Protein AF-A0A6M3Y5D9-F1 (afdb_monomer_lite)

Foldseek 3Di:
DDDDPQDWDAAPQPRDTDSDPVVNVVCNLVPCRNLQQQQPCVPAAPQKDKDKAFDADPVRHGDPDIDIWIDGNVDPQATEDGSVQVVDPVCVVVCPRHYYRDSDDPNGDDPPDPPPDPPPVPPDD

pLDDT: mean 81.52, std 15.55, range [40.53, 96.25]

Organism: NCBI:txid1070528

Secondary structure (DSSP, 8-state):
-----PPPEE-TTT--EES-HHHHHHHHHH-TTSGGG--THHHH-TTEEEEEEEEEPTTSPEEEEEEEEEEETTEEEEEEE-GGGGG-GGGGGGGTTEEEPPSS-TT----TT------------

Sequence (125 aa):
MKQTNEKVYRCDFCNRAIVSAGSMKLHERMCKKNPQNQHQCFKYCENLVKEQFDINDEDGHKCSASEISFTCKKRPNIGLYSYKLERYKSKQKRLENMERMPLECELYKAEQGHDFSPEVDNIYY

Radius of gyration: 19.38 Å; chains: 1; bounding box: 57×35×58 Å

Structure (mmCIF, N/CA/C/O backbone):
data_AF-A0A6M3Y5D9-F1
#
_entry.id   AF-A0A6M3Y5D9-F1
#
loop_
_atom_site.group_PDB
_atom_site.id
_atom_site.type_symbol
_atom_site.label_atom_id
_atom_site.label_alt_id
_atom_site.label_comp_id
_atom_site.label_asym_id
_atom_site.label_entity_id
_atom_site.label_seq_id
_atom_site.pdbx_PDB_ins_code
_atom_site.Cartn_x
_atom_site.Cartn_y
_atom_site.Cartn_z
_atom_site.occupancy
_atom_site.B_iso_or_equiv
_atom_site.auth_seq_id
_atom_site.auth_comp_id
_atom_site.auth_asym_id
_atom_site.auth_atom_id
_atom_site.pdbx_PDB_model_num
ATOM 1 N N . MET A 1 1 ? -14.964 -8.940 42.118 1.00 46.62 1 MET A N 1
ATOM 2 C CA . MET A 1 1 ? -14.297 -8.965 40.798 1.00 46.62 1 MET A CA 1
ATOM 3 C C . MET A 1 1 ? -14.878 -7.828 39.967 1.00 46.62 1 MET A C 1
ATOM 5 O O . MET A 1 1 ? -16.071 -7.847 39.705 1.00 46.62 1 MET A O 1
ATOM 9 N N . LYS A 1 2 ? -14.107 -6.773 39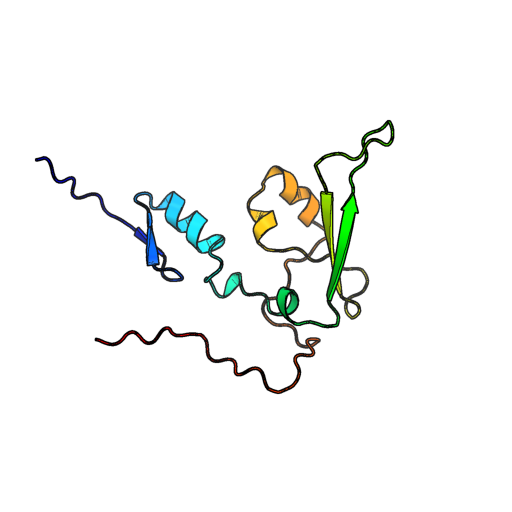.676 1.00 62.97 2 LYS A N 1
ATOM 10 C CA . LYS A 1 2 ? -14.605 -5.592 38.951 1.00 62.97 2 LYS A CA 1
ATOM 11 C C . LYS A 1 2 ? -14.545 -5.909 37.450 1.00 62.97 2 LYS A C 1
ATOM 13 O O . LYS A 1 2 ? -13.457 -5.927 36.891 1.00 62.97 2 LYS A O 1
ATOM 18 N N . GLN A 1 3 ? -15.677 -6.232 36.823 1.00 60.75 3 GLN A N 1
ATOM 19 C CA . GLN A 1 3 ? -15.767 -6.261 35.360 1.00 60.75 3 GLN A CA 1
ATOM 20 C C . GLN A 1 3 ? -15.830 -4.815 34.872 1.00 60.75 3 GLN A C 1
ATOM 22 O O . GLN A 1 3 ? -16.749 -4.077 35.226 1.00 60.75 3 GLN A O 1
ATOM 27 N N . THR A 1 4 ? -14.830 -4.384 34.108 1.00 65.56 4 THR A N 1
ATOM 28 C CA . THR A 1 4 ? -14.886 -3.109 33.399 1.00 65.56 4 THR A CA 1
ATOM 29 C C . THR A 1 4 ? -15.580 -3.349 32.057 1.00 65.56 4 THR A C 1
ATOM 31 O O . THR A 1 4 ? -15.111 -4.129 31.233 1.00 65.56 4 THR A O 1
ATOM 34 N N . ASN A 1 5 ? -16.728 -2.699 31.838 1.00 75.69 5 ASN A N 1
ATOM 35 C CA . ASN A 1 5 ? -17.448 -2.709 30.557 1.00 75.69 5 ASN A CA 1
ATOM 36 C C . ASN A 1 5 ? -16.748 -1.788 29.544 1.00 75.69 5 ASN A C 1
ATOM 38 O O . ASN A 1 5 ? -17.329 -0.826 29.040 1.00 75.69 5 ASN A O 1
ATOM 42 N N . GLU A 1 6 ? -15.464 -2.030 29.293 1.00 81.31 6 GLU A N 1
ATOM 43 C CA . GLU A 1 6 ? -14.700 -1.251 28.327 1.00 81.31 6 GLU A CA 1
ATOM 44 C C . GLU A 1 6 ? -15.208 -1.532 26.915 1.00 81.31 6 GLU A C 1
ATOM 46 O O . GLU A 1 6 ? -15.229 -2.669 26.440 1.00 81.31 6 GLU A O 1
ATOM 51 N N . LYS A 1 7 ? -15.629 -0.470 26.224 1.00 88.00 7 LYS A N 1
ATOM 52 C CA . LYS A 1 7 ? -16.016 -0.556 24.821 1.00 88.00 7 LYS A CA 1
ATOM 53 C C . LYS A 1 7 ? -14.790 -0.939 23.992 1.00 88.00 7 LYS A C 1
ATOM 55 O O . LYS A 1 7 ? -13.839 -0.168 23.888 1.00 88.00 7 LYS A O 1
ATOM 60 N N . VAL A 1 8 ? -14.847 -2.104 23.358 1.00 93.19 8 VAL A N 1
ATOM 61 C CA . VAL A 1 8 ? -13.861 -2.534 22.364 1.00 93.19 8 VAL A CA 1
ATOM 62 C C . VAL A 1 8 ? -14.339 -2.185 20.961 1.00 93.19 8 VAL A C 1
ATOM 64 O O . VAL A 1 8 ? -15.510 -2.340 20.622 1.00 93.19 8 VAL A O 1
ATOM 67 N N . TYR A 1 9 ? -13.412 -1.731 20.132 1.00 95.44 9 TYR A N 1
ATOM 68 C CA . TYR A 1 9 ? -13.597 -1.567 18.697 1.00 95.44 9 TYR A CA 1
ATOM 69 C C . TYR A 1 9 ? -13.025 -2.812 18.026 1.00 95.44 9 TYR A C 1
ATOM 71 O O . TYR A 1 9 ? -11.950 -3.270 18.424 1.00 95.44 9 TYR A O 1
ATOM 79 N N . ARG A 1 10 ? -13.719 -3.378 17.037 1.00 96.19 10 ARG A N 1
ATOM 80 C CA . ARG A 1 10 ? -13.245 -4.531 16.257 1.00 96.19 10 ARG A CA 1
ATOM 81 C C . ARG A 1 10 ? -12.940 -4.077 14.838 1.00 96.19 10 ARG A C 1
ATOM 83 O O . ARG A 1 10 ? -13.715 -3.326 14.272 1.00 96.19 10 ARG A O 1
ATOM 90 N N . CYS A 1 11 ? -11.791 -4.491 14.319 1.00 96.25 11 CYS A N 1
ATOM 91 C CA . CYS A 1 11 ? -11.391 -4.193 12.950 1.00 96.25 11 CYS A CA 1
ATOM 92 C C . CYS A 1 11 ? -12.215 -5.033 11.978 1.00 96.25 11 CYS A C 1
ATOM 94 O O . CYS A 1 11 ? -12.131 -6.261 12.046 1.00 96.25 11 CYS A O 1
ATOM 96 N N . ASP A 1 12 ? -12.891 -4.395 11.030 1.00 94.62 12 ASP A N 1
ATOM 97 C CA . ASP A 1 12 ? -13.741 -5.080 10.045 1.00 94.62 12 ASP A CA 1
ATOM 98 C C . ASP A 1 12 ? -12.960 -6.035 9.128 1.00 94.62 12 ASP A C 1
ATOM 100 O O . ASP A 1 12 ? -13.513 -6.967 8.556 1.00 94.62 12 ASP A O 1
ATOM 104 N N . PHE A 1 13 ? -11.643 -5.844 9.007 1.00 95.50 13 PHE A N 1
ATOM 105 C CA . PHE A 1 13 ? -10.811 -6.631 8.095 1.00 95.50 13 PHE A CA 1
ATOM 106 C C . PHE A 1 13 ? -10.126 -7.833 8.756 1.00 95.50 13 PHE A C 1
ATOM 108 O O . PHE A 1 13 ? -9.743 -8.777 8.073 1.00 95.50 13 PHE A O 1
ATOM 115 N N . CYS A 1 14 ? -9.865 -7.794 10.068 1.00 95.75 14 CYS A N 1
ATOM 116 C CA . CYS A 1 14 ? -9.143 -8.882 10.750 1.00 95.75 14 CYS A CA 1
ATOM 117 C C . CYS A 1 14 ? -9.680 -9.248 12.134 1.00 95.75 14 CYS A C 1
ATOM 119 O O . CYS A 1 14 ? -9.032 -10.013 12.847 1.00 95.75 14 CYS A O 1
ATOM 121 N N . ASN A 1 15 ? -10.822 -8.689 12.536 1.00 95.56 15 ASN A N 1
ATOM 122 C CA . ASN A 1 15 ? -11.498 -8.929 13.812 1.00 95.56 15 ASN A CA 1
ATOM 123 C C . ASN A 1 15 ? -10.678 -8.611 15.073 1.00 95.56 15 ASN A C 1
ATOM 125 O O . ASN A 1 15 ? -11.117 -8.887 16.194 1.00 95.56 15 ASN A O 1
ATOM 129 N N . ARG A 1 16 ? -9.505 -7.977 14.925 1.00 95.81 16 ARG A N 1
ATOM 130 C CA . ARG A 1 16 ? -8.677 -7.544 16.052 1.00 95.81 16 ARG A CA 1
ATOM 131 C C . ARG A 1 16 ? -9.442 -6.536 16.903 1.00 95.81 16 ARG A C 1
ATOM 133 O O . ARG A 1 16 ? -9.929 -5.536 16.382 1.00 95.81 16 ARG A O 1
ATOM 140 N N . ALA A 1 17 ? -9.493 -6.785 18.209 1.00 95.94 17 ALA A N 1
ATOM 141 C CA . ALA A 1 17 ? -10.095 -5.881 19.180 1.00 95.94 17 ALA A CA 1
ATOM 142 C C . ALA A 1 17 ? -9.064 -4.867 19.705 1.00 95.94 17 ALA A C 1
ATOM 144 O O . ALA A 1 17 ? -7.942 -5.235 20.062 1.00 95.94 17 ALA A O 1
ATOM 145 N N . ILE A 1 18 ? -9.441 -3.590 19.749 1.00 96.06 18 ILE A N 1
ATOM 146 C CA . ILE A 1 18 ? -8.653 -2.494 20.325 1.00 96.06 18 ILE A CA 1
ATOM 147 C C . ILE A 1 18 ? -9.590 -1.626 21.170 1.00 96.06 18 ILE A C 1
ATOM 149 O O . ILE A 1 18 ? -10.679 -1.278 20.731 1.00 96.06 18 ILE A O 1
ATOM 153 N N . VAL A 1 19 ? -9.164 -1.253 22.376 1.00 94.69 19 VAL A N 1
ATOM 154 C CA . VAL A 1 19 ? -9.964 -0.449 23.325 1.00 94.69 19 VAL A CA 1
ATOM 155 C C . VAL A 1 19 ? -10.068 1.035 22.946 1.00 94.69 19 VAL A C 1
ATOM 157 O O . VAL A 1 19 ? -11.014 1.719 23.315 1.00 94.69 19 VAL A O 1
ATOM 160 N N . SER A 1 20 ? -9.112 1.552 22.170 1.00 94.62 20 SER A N 1
ATOM 161 C CA . SER A 1 20 ? -9.075 2.953 21.736 1.00 94.62 20 SER A CA 1
ATOM 162 C C . SER A 1 20 ? -9.548 3.120 20.293 1.00 94.62 20 SER A C 1
ATOM 164 O O . SER A 1 20 ? -8.990 2.518 19.373 1.00 94.62 20 SER A O 1
ATOM 166 N N . ALA A 1 21 ? -10.515 4.018 20.081 1.00 94.44 21 ALA A N 1
ATOM 167 C CA . ALA A 1 21 ? -11.038 4.350 18.755 1.00 94.44 21 ALA A CA 1
ATOM 168 C C . ALA A 1 21 ? -9.956 4.922 17.820 1.00 94.44 21 ALA A C 1
ATOM 170 O O . ALA A 1 21 ? -9.897 4.579 16.641 1.00 94.44 21 ALA A O 1
ATOM 171 N N . GLY A 1 22 ? -9.073 5.786 18.340 1.00 94.06 22 GLY A N 1
ATOM 172 C CA . GLY A 1 22 ? -7.986 6.378 17.552 1.00 94.06 22 GLY A CA 1
ATOM 173 C C . GLY A 1 22 ? -6.970 5.328 17.104 1.00 94.06 22 GLY A C 1
ATOM 174 O O . GLY A 1 22 ? -6.567 5.299 15.940 1.00 94.06 22 GLY A O 1
ATOM 175 N N . SER A 1 23 ? -6.624 4.409 18.007 1.00 94.25 23 SER A N 1
ATOM 176 C CA . SER A 1 23 ? -5.763 3.269 17.690 1.00 94.25 23 SER A CA 1
ATOM 177 C C . SER A 1 23 ? -6.421 2.318 16.688 1.00 94.25 23 SER A C 1
ATOM 179 O O . SER A 1 23 ? -5.718 1.786 15.831 1.00 94.25 23 SER A O 1
ATOM 181 N N . MET A 1 24 ? -7.749 2.142 16.740 1.00 96.25 24 MET A N 1
ATOM 182 C CA . MET A 1 24 ? -8.477 1.345 15.748 1.00 96.25 24 MET A CA 1
ATOM 183 C C . MET A 1 24 ? -8.415 1.962 14.348 1.00 96.25 24 MET A C 1
ATOM 185 O O . MET A 1 24 ? -8.026 1.283 13.404 1.00 96.25 24 MET A O 1
ATOM 189 N N . LYS A 1 25 ? -8.668 3.269 14.213 1.00 93.69 25 LYS A N 1
ATOM 190 C CA . LYS A 1 25 ? -8.556 3.967 12.918 1.00 93.69 25 LYS A CA 1
ATOM 191 C C . LYS A 1 25 ? -7.162 3.826 12.296 1.00 93.69 25 LYS A C 1
ATOM 193 O O . LYS A 1 25 ? -7.019 3.614 11.093 1.00 93.69 25 LYS A O 1
ATOM 198 N N . LEU A 1 26 ? -6.113 3.939 13.116 1.00 92.12 26 LEU A N 1
ATOM 199 C CA . LEU A 1 26 ? -4.736 3.723 12.660 1.00 92.12 26 LEU A CA 1
ATOM 200 C C . LEU A 1 26 ? -4.480 2.262 12.280 1.00 92.12 26 LEU A C 1
ATOM 202 O O . LEU A 1 26 ? -3.768 1.994 11.313 1.00 92.12 26 LEU A O 1
ATOM 206 N N . HIS A 1 27 ? -5.050 1.322 13.032 1.00 94.19 27 HIS A N 1
ATOM 207 C CA . HIS A 1 27 ? -4.947 -0.098 12.738 1.00 94.19 27 HIS A CA 1
ATOM 208 C C . HIS A 1 27 ? -5.591 -0.447 11.392 1.00 94.19 27 HIS A C 1
ATOM 210 O O . HIS A 1 27 ? -4.932 -1.086 10.578 1.00 94.19 27 HIS A O 1
ATOM 216 N N . GLU A 1 28 ? -6.821 -0.005 11.130 1.00 93.81 28 GLU A N 1
ATOM 217 C CA . GLU A 1 28 ? -7.543 -0.256 9.875 1.00 93.81 28 GLU A CA 1
ATOM 218 C C . GLU A 1 28 ? -6.781 0.257 8.655 1.00 93.81 28 GLU A C 1
ATOM 220 O O . GLU A 1 28 ? -6.609 -0.481 7.681 1.00 93.81 28 GLU A O 1
ATOM 225 N N . ARG A 1 29 ? -6.229 1.478 8.741 1.00 91.69 29 ARG A N 1
ATOM 226 C CA . ARG A 1 29 ? -5.399 2.066 7.677 1.00 91.69 29 ARG A CA 1
ATOM 227 C C . ARG A 1 29 ? -4.198 1.191 7.325 1.00 91.69 29 ARG A C 1
ATOM 229 O O . ARG A 1 29 ? -3.811 1.126 6.167 1.00 91.69 29 ARG A O 1
ATOM 236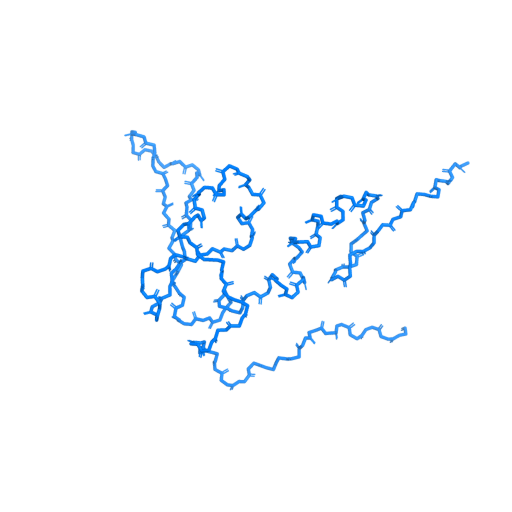 N N . MET A 1 30 ? -3.619 0.501 8.306 1.00 91.50 30 MET A N 1
ATOM 237 C CA . MET A 1 30 ? -2.410 -0.315 8.132 1.00 91.50 30 MET A CA 1
ATOM 238 C C . MET A 1 30 ? -2.689 -1.823 8.107 1.00 91.50 30 MET A C 1
ATOM 240 O O . MET A 1 30 ? -1.755 -2.633 8.049 1.00 91.50 30 MET A O 1
ATOM 244 N N . CYS A 1 31 ? -3.958 -2.221 8.187 1.00 92.38 31 CYS A N 1
ATOM 245 C CA . CYS A 1 31 ? -4.343 -3.612 8.319 1.00 92.38 31 CYS A CA 1
ATOM 246 C C . CYS A 1 31 ? -3.979 -4.372 7.042 1.00 92.38 31 CYS A C 1
ATOM 248 O O . CYS A 1 31 ? -4.401 -4.002 5.953 1.00 92.38 31 CYS A O 1
ATOM 250 N N . LYS A 1 32 ? -3.211 -5.460 7.167 1.00 89.31 32 LYS A N 1
ATOM 251 C CA . LYS A 1 32 ? -2.807 -6.287 6.015 1.00 89.31 32 LYS A CA 1
ATOM 252 C C . LYS A 1 32 ? -3.997 -6.934 5.299 1.00 89.31 32 LYS A C 1
ATOM 254 O O . LYS A 1 32 ? -3.888 -7.229 4.118 1.00 89.31 32 LYS A O 1
ATOM 259 N N . LYS A 1 33 ? -5.095 -7.173 6.027 1.00 91.44 33 LYS A N 1
ATOM 260 C CA . LYS A 1 33 ? -6.333 -7.729 5.473 1.00 91.44 33 LYS A CA 1
ATOM 261 C C . LYS A 1 33 ? -7.236 -6.659 4.846 1.00 91.44 33 LYS A C 1
ATOM 263 O O . LYS A 1 33 ? -8.133 -7.022 4.100 1.00 91.44 33 LYS A O 1
ATOM 268 N N . ASN A 1 34 ? -6.990 -5.365 5.085 1.00 91.88 34 ASN A N 1
ATOM 269 C CA . ASN A 1 34 ? -7.738 -4.296 4.421 1.00 91.88 34 ASN A CA 1
ATOM 270 C C . ASN A 1 34 ? -7.465 -4.348 2.905 1.00 91.88 34 ASN A C 1
ATOM 272 O O . ASN A 1 34 ? -6.291 -4.258 2.532 1.00 91.88 34 ASN A O 1
ATOM 276 N N . PRO A 1 35 ? -8.493 -4.462 2.041 1.00 89.62 35 PRO A N 1
ATOM 277 C CA . PRO A 1 35 ? -8.328 -4.493 0.587 1.00 89.62 35 PRO A CA 1
ATOM 278 C C . PRO A 1 35 ? -7.486 -3.336 0.040 1.00 89.62 35 PRO A C 1
ATOM 280 O O . PRO A 1 35 ? -6.663 -3.549 -0.842 1.00 89.62 35 PRO A O 1
ATOM 283 N N . GLN A 1 36 ? -7.567 -2.143 0.644 1.00 88.00 36 GLN A N 1
ATOM 284 C CA . GLN A 1 36 ? -6.758 -0.975 0.261 1.00 88.00 36 GLN A CA 1
ATOM 285 C C . GLN A 1 36 ? -5.246 -1.153 0.480 1.00 88.00 36 GLN A C 1
ATOM 287 O O . GLN A 1 36 ? -4.448 -0.341 0.016 1.00 88.00 36 GLN A O 1
ATOM 292 N N . ASN A 1 37 ? -4.830 -2.206 1.176 1.00 89.25 37 ASN A N 1
ATOM 293 C CA . ASN A 1 37 ? -3.435 -2.557 1.420 1.00 89.25 37 ASN A CA 1
ATOM 294 C C . ASN A 1 37 ? -2.996 -3.817 0.647 1.00 89.25 37 ASN A C 1
ATOM 296 O O . ASN A 1 37 ? -1.834 -4.225 0.750 1.00 89.25 37 ASN A O 1
ATOM 300 N N . GLN A 1 38 ? -3.898 -4.437 -0.125 1.00 87.06 38 GLN A N 1
ATOM 301 C CA . GLN A 1 38 ? -3.660 -5.675 -0.871 1.00 87.06 38 GLN A CA 1
ATOM 302 C C . GLN A 1 38 ? -3.228 -5.404 -2.319 1.00 87.06 38 GLN A C 1
ATOM 304 O O . GLN A 1 38 ? -3.900 -5.762 -3.278 1.00 87.06 38 GLN A O 1
ATOM 309 N N . HIS A 1 39 ? -2.067 -4.779 -2.489 1.00 89.06 39 HIS A N 1
ATOM 310 C CA . HIS A 1 39 ? -1.547 -4.448 -3.816 1.00 89.06 39 HIS A CA 1
ATOM 311 C C . HIS A 1 39 ? -0.988 -5.690 -4.528 1.00 89.06 39 HIS A C 1
ATOM 313 O O . HIS A 1 39 ? 0.055 -6.222 -4.129 1.00 89.06 39 HIS A O 1
ATOM 319 N N . GLN A 1 40 ? -1.658 -6.136 -5.593 1.00 85.62 40 GLN A N 1
ATOM 320 C CA . GLN A 1 40 ? -1.345 -7.383 -6.311 1.00 85.62 40 GLN A CA 1
ATOM 321 C C . GLN A 1 40 ? 0.084 -7.414 -6.866 1.00 85.62 40 GLN A C 1
ATOM 323 O O . GLN A 1 40 ? 0.751 -8.453 -6.843 1.00 85.62 40 GLN A O 1
ATOM 328 N N . CYS A 1 41 ? 0.599 -6.254 -7.283 1.00 90.00 41 CYS A N 1
ATOM 329 C CA . CYS A 1 41 ? 1.944 -6.148 -7.830 1.00 90.00 41 CYS A CA 1
ATOM 330 C C . CYS A 1 41 ? 3.037 -6.639 -6.874 1.00 90.00 41 CYS A C 1
ATOM 332 O O . CYS A 1 41 ? 3.985 -7.258 -7.344 1.00 90.00 41 CYS A O 1
ATOM 334 N N . PHE A 1 42 ? 2.895 -6.449 -5.554 1.00 87.62 42 PHE A N 1
ATOM 335 C CA . PHE A 1 42 ? 3.893 -6.923 -4.581 1.00 87.62 42 PHE A CA 1
ATOM 336 C C . PHE A 1 42 ? 4.024 -8.441 -4.510 1.00 87.62 42 PHE A C 1
ATOM 338 O O . PHE A 1 42 ? 5.028 -8.930 -3.995 1.00 87.62 42 PHE A O 1
ATOM 345 N N . LYS A 1 43 ? 2.999 -9.172 -4.945 1.00 83.56 43 LYS A N 1
ATOM 346 C CA . LYS A 1 43 ? 2.960 -10.626 -4.826 1.00 83.56 43 LYS A CA 1
ATOM 347 C C . LYS A 1 43 ? 3.294 -11.328 -6.135 1.00 83.56 43 LYS A C 1
ATOM 349 O O . LYS A 1 43 ? 3.918 -12.377 -6.097 1.00 83.56 43 LYS A O 1
ATOM 354 N N . TYR A 1 44 ? 2.877 -10.763 -7.265 1.00 82.44 44 TYR A N 1
ATOM 355 C CA . TYR A 1 44 ? 2.718 -11.569 -8.475 1.00 82.44 44 TYR A CA 1
ATOM 356 C C . TYR A 1 44 ? 3.177 -10.880 -9.772 1.00 82.44 44 TYR A C 1
ATOM 358 O O . TYR A 1 44 ? 3.131 -11.494 -10.828 1.00 82.44 44 TYR A O 1
ATOM 366 N N . CYS A 1 45 ? 3.557 -9.597 -9.757 1.00 87.81 45 CYS A N 1
ATOM 367 C CA . CYS A 1 45 ? 3.851 -8.886 -11.006 1.00 87.81 45 CYS A CA 1
ATOM 368 C C . CYS A 1 45 ? 5.290 -9.128 -11.481 1.00 87.81 45 CYS A C 1
ATOM 370 O O . CYS A 1 45 ? 6.232 -8.652 -10.855 1.00 87.81 45 CYS A O 1
ATOM 372 N N . GLU A 1 46 ? 5.463 -9.750 -12.650 1.00 89.06 46 GLU A N 1
ATOM 373 C CA . GLU A 1 46 ? 6.777 -9.969 -13.294 1.00 89.06 46 GLU A CA 1
ATOM 374 C C . GLU A 1 46 ? 7.516 -8.671 -13.679 1.00 89.06 46 GLU A C 1
ATOM 376 O O . GLU A 1 46 ? 8.739 -8.640 -13.886 1.00 89.06 46 GLU A O 1
ATOM 381 N N . ASN A 1 47 ? 6.758 -7.579 -13.819 1.00 90.56 47 ASN A N 1
ATOM 382 C CA . ASN A 1 47 ? 7.299 -6.262 -14.133 1.00 90.56 47 ASN A CA 1
ATOM 383 C C . ASN A 1 47 ? 7.810 -5.530 -12.886 1.00 90.56 47 ASN A C 1
ATOM 385 O O . ASN A 1 47 ? 8.504 -4.526 -13.046 1.00 90.56 47 ASN A O 1
ATOM 389 N N . LEU A 1 48 ? 7.482 -5.998 -11.675 1.00 92.25 48 LEU A N 1
ATOM 390 C CA . LEU A 1 48 ? 7.984 -5.414 -10.437 1.00 92.25 48 LEU A CA 1
ATOM 391 C C . LEU A 1 48 ? 9.458 -5.779 -10.254 1.00 92.25 48 LEU A C 1
ATOM 393 O O . LEU A 1 48 ? 9.834 -6.949 -10.260 1.00 92.25 48 LEU A O 1
ATOM 397 N N . VAL A 1 49 ? 10.284 -4.765 -10.038 1.00 92.69 49 VAL A N 1
ATOM 398 C CA . VAL A 1 49 ? 11.679 -4.914 -9.631 1.00 92.69 49 VAL A CA 1
ATOM 399 C C . VAL A 1 49 ? 11.779 -4.472 -8.177 1.00 92.69 49 VAL A C 1
ATOM 401 O O . VAL A 1 49 ? 11.290 -3.401 -7.814 1.00 92.69 49 VAL A O 1
ATOM 404 N N . LYS A 1 50 ? 12.371 -5.324 -7.338 1.00 92.50 50 LYS A N 1
ATOM 405 C CA . LYS A 1 50 ? 12.664 -5.049 -5.930 1.00 92.50 50 LYS A CA 1
ATOM 406 C C . LYS A 1 50 ? 14.174 -5.076 -5.755 1.00 92.50 50 LYS A C 1
ATOM 408 O O . LYS A 1 50 ? 14.780 -6.128 -5.945 1.00 92.50 50 LYS A O 1
ATOM 413 N N . GLU A 1 51 ? 14.747 -3.959 -5.337 1.00 91.06 51 GLU A N 1
ATOM 414 C CA . GLU A 1 51 ? 16.185 -3.846 -5.093 1.00 91.06 51 GLU A CA 1
ATOM 415 C C . GLU A 1 51 ? 16.422 -3.546 -3.619 1.00 91.06 51 GLU A C 1
ATOM 417 O O . GLU A 1 51 ? 15.695 -2.758 -3.010 1.00 91.06 51 GLU A O 1
ATOM 422 N N . GLN A 1 52 ? 17.412 -4.213 -3.034 1.00 89.31 52 GLN A N 1
ATOM 423 C CA . GLN A 1 52 ? 17.852 -3.968 -1.669 1.00 89.31 52 GLN A CA 1
ATOM 424 C C . GLN A 1 52 ? 19.231 -3.317 -1.717 1.00 89.31 52 GLN A C 1
ATOM 426 O O . GLN A 1 52 ? 20.145 -3.847 -2.344 1.00 89.31 52 GLN A O 1
ATOM 431 N N . PHE A 1 53 ? 19.361 -2.180 -1.046 1.00 85.06 53 PHE A N 1
ATOM 432 C CA . PHE A 1 53 ? 20.591 -1.416 -0.927 1.00 85.06 53 PHE A CA 1
ATOM 433 C C . PHE A 1 53 ? 21.082 -1.527 0.505 1.00 85.06 53 PHE A C 1
ATOM 435 O O . PHE A 1 53 ? 20.363 -1.181 1.448 1.00 85.06 53 PHE A O 1
ATOM 442 N N . ASP A 1 54 ? 22.306 -2.007 0.666 1.00 82.38 54 ASP A N 1
ATOM 443 C CA . ASP A 1 54 ? 22.987 -1.937 1.949 1.00 82.38 54 ASP A CA 1
ATOM 444 C C . ASP A 1 54 ? 23.403 -0.484 2.189 1.00 82.38 54 ASP A C 1
ATOM 446 O O . ASP A 1 54 ? 24.011 0.149 1.321 1.00 82.38 54 ASP A O 1
ATOM 450 N N . ILE A 1 55 ? 23.043 0.060 3.351 1.00 78.62 55 ILE A N 1
ATOM 451 C CA . ILE A 1 55 ? 23.547 1.366 3.766 1.00 78.62 55 ILE A CA 1
ATOM 452 C C . ILE A 1 55 ? 24.898 1.097 4.414 1.00 78.62 55 ILE A C 1
ATOM 454 O O . ILE A 1 55 ? 24.981 0.381 5.410 1.00 78.62 55 ILE A O 1
ATOM 458 N N . ASN A 1 56 ? 25.956 1.634 3.820 1.00 79.00 56 ASN A N 1
ATOM 459 C CA . ASN A 1 56 ? 27.282 1.606 4.418 1.00 79.00 56 ASN A CA 1
ATOM 460 C C . ASN A 1 56 ? 27.486 2.906 5.199 1.00 79.00 56 ASN A C 1
ATOM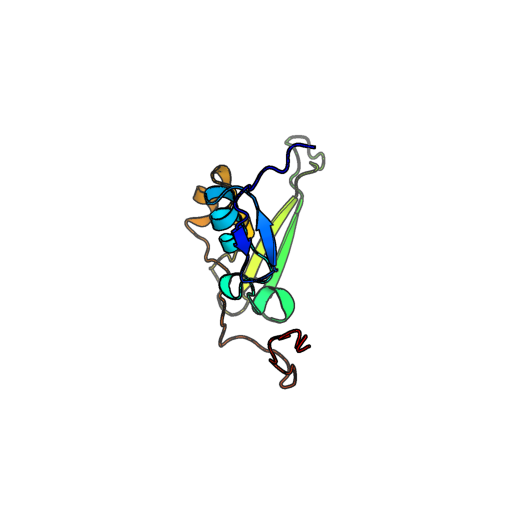 462 O O . ASN A 1 56 ? 27.044 3.967 4.752 1.00 79.00 56 ASN A O 1
ATOM 466 N N . ASP A 1 57 ? 28.145 2.817 6.347 1.00 77.06 57 ASP A N 1
ATOM 467 C CA . ASP A 1 57 ? 28.631 3.987 7.072 1.00 77.06 57 ASP A CA 1
ATOM 468 C C . ASP A 1 57 ? 29.781 4.646 6.285 1.00 77.06 57 ASP A C 1
ATOM 470 O O . ASP A 1 57 ? 30.302 4.067 5.326 1.00 77.06 57 ASP A O 1
ATOM 474 N N . GLU A 1 58 ? 30.193 5.855 6.679 1.00 78.44 58 GLU A N 1
ATOM 475 C CA . GLU A 1 58 ? 31.227 6.622 5.956 1.00 78.44 58 GLU A CA 1
ATOM 476 C C . GLU A 1 58 ? 32.562 5.867 5.834 1.00 78.44 58 GLU A C 1
ATOM 478 O O . GLU A 1 58 ? 33.272 6.012 4.842 1.00 78.44 58 GLU A O 1
ATOM 483 N N . ASP A 1 59 ? 32.838 4.973 6.784 1.00 82.12 59 ASP A N 1
ATOM 484 C CA . ASP A 1 59 ? 34.021 4.109 6.808 1.00 82.12 59 ASP A CA 1
ATOM 485 C C . ASP A 1 59 ? 33.845 2.788 6.028 1.00 82.12 59 ASP A C 1
ATOM 487 O O . ASP A 1 59 ? 34.663 1.877 6.143 1.00 82.12 59 ASP A O 1
ATOM 491 N N . GLY A 1 60 ? 32.755 2.629 5.267 1.00 75.81 60 GLY A N 1
ATOM 492 C CA . GLY A 1 60 ? 32.480 1.429 4.466 1.00 75.81 60 GLY A CA 1
ATOM 493 C C . GLY A 1 60 ? 31.998 0.216 5.271 1.00 75.81 60 GLY A C 1
ATOM 494 O O . GLY A 1 60 ? 31.867 -0.880 4.722 1.00 75.81 60 GLY A O 1
ATOM 495 N N . HIS A 1 61 ? 31.704 0.393 6.560 1.00 78.25 61 HIS A N 1
ATOM 496 C CA . HIS A 1 61 ? 31.121 -0.651 7.396 1.00 78.25 61 HIS A CA 1
ATOM 497 C C . HIS A 1 61 ? 29.633 -0.815 7.071 1.00 78.25 61 HIS A C 1
ATOM 499 O O . HIS A 1 61 ? 28.897 0.168 7.009 1.00 78.25 61 HIS A O 1
ATOM 505 N N . LYS A 1 62 ? 29.167 -2.057 6.872 1.00 70.31 62 LYS A N 1
ATOM 506 C CA . LYS A 1 62 ? 27.735 -2.322 6.662 1.00 70.31 62 LYS A CA 1
ATOM 507 C C . LYS A 1 62 ? 26.942 -1.889 7.892 1.00 70.31 62 LYS A C 1
ATOM 509 O O . LYS A 1 62 ? 27.088 -2.480 8.963 1.00 70.31 62 LYS A O 1
ATOM 514 N N . CYS A 1 63 ? 26.050 -0.922 7.717 1.00 70.75 63 CYS A N 1
ATOM 515 C CA . CYS A 1 63 ? 25.067 -0.578 8.726 1.00 70.75 63 CYS A CA 1
ATOM 516 C C . CYS A 1 63 ? 24.006 -1.688 8.806 1.00 70.75 63 CYS A C 1
ATOM 518 O O . CYS A 1 63 ? 23.698 -2.369 7.826 1.00 70.75 63 CYS A O 1
ATOM 520 N N . SER A 1 64 ? 23.377 -1.846 9.974 1.00 71.69 64 SER A N 1
ATOM 521 C CA . SER A 1 64 ? 22.207 -2.733 10.122 1.00 71.69 64 SER A CA 1
ATOM 522 C C . SER A 1 64 ? 20.995 -2.272 9.296 1.00 71.69 64 SER A C 1
ATOM 524 O O . SER A 1 64 ? 20.043 -3.030 9.093 1.00 71.69 64 SER A O 1
ATOM 526 N N . ALA A 1 65 ? 21.016 -1.023 8.828 1.00 72.25 65 ALA A N 1
ATOM 527 C CA . ALA A 1 65 ? 19.973 -0.458 8.001 1.00 72.25 65 ALA A CA 1
ATOM 528 C C . ALA A 1 65 ? 20.190 -0.843 6.530 1.00 72.25 65 ALA A C 1
ATOM 530 O O . ALA A 1 65 ? 21.239 -0.594 5.946 1.00 72.25 65 ALA A O 1
ATOM 531 N N . SER A 1 66 ? 19.159 -1.412 5.913 1.00 78.56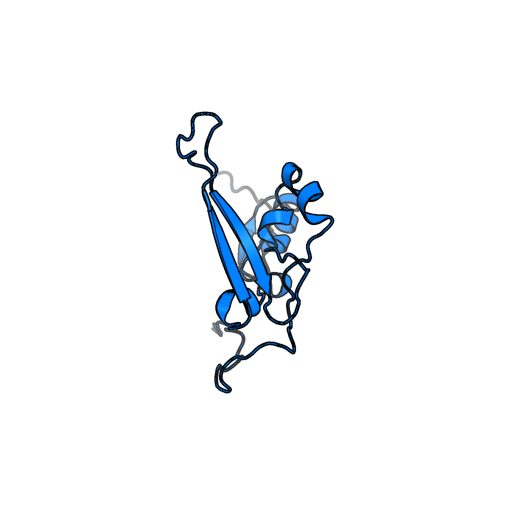 66 SER A N 1
ATOM 532 C CA . SER A 1 66 ? 19.085 -1.573 4.461 1.00 78.56 66 SER A CA 1
ATOM 533 C C . SER A 1 66 ? 17.860 -0.845 3.934 1.00 78.56 66 SER A C 1
ATOM 535 O O . SER A 1 66 ? 16.838 -0.711 4.619 1.00 78.56 66 SER A O 1
ATOM 537 N N . GLU A 1 67 ? 17.975 -0.340 2.716 1.00 82.69 67 GLU A N 1
ATOM 538 C CA . GLU A 1 67 ? 16.885 0.299 2.004 1.00 82.69 67 GLU A CA 1
ATOM 539 C C . GLU A 1 67 ? 16.333 -0.631 0.930 1.00 82.69 67 GLU A C 1
ATOM 541 O O . GLU A 1 67 ? 17.068 -1.396 0.318 1.00 82.69 67 GLU A O 1
ATOM 546 N N . ILE A 1 68 ? 15.022 -0.579 0.705 1.00 86.06 68 ILE A N 1
ATOM 547 C CA . ILE A 1 68 ? 14.364 -1.342 -0.353 1.00 86.06 68 ILE A CA 1
ATOM 548 C C . ILE A 1 68 ? 13.700 -0.347 -1.299 1.00 86.06 68 ILE A C 1
ATOM 550 O O . ILE A 1 68 ? 12.855 0.434 -0.854 1.00 86.06 68 ILE A O 1
ATOM 554 N N . SER A 1 69 ? 14.043 -0.406 -2.586 1.00 89.19 69 SER A N 1
ATOM 555 C CA . SER A 1 69 ? 13.326 0.306 -3.646 1.00 89.19 69 SER A CA 1
ATOM 556 C C . SER A 1 69 ? 12.399 -0.650 -4.397 1.00 89.19 69 SER A C 1
ATOM 558 O O . SER A 1 69 ? 12.632 -1.861 -4.475 1.00 89.19 69 SER A O 1
ATOM 560 N N . PHE A 1 70 ? 11.326 -0.091 -4.953 1.00 93.31 70 PHE A N 1
ATOM 561 C CA . PHE A 1 70 ? 10.462 -0.794 -5.889 1.00 93.31 70 PHE A CA 1
ATOM 562 C C . PHE A 1 70 ? 10.296 0.049 -7.149 1.00 93.31 70 PHE A C 1
ATOM 564 O O . PHE A 1 70 ? 10.015 1.243 -7.063 1.00 93.31 70 PHE A O 1
ATOM 571 N N . THR A 1 71 ? 10.427 -0.568 -8.316 1.00 94.12 71 THR A N 1
ATOM 572 C CA . THR A 1 71 ? 10.193 0.070 -9.620 1.00 94.12 71 THR A CA 1
ATOM 573 C C . THR A 1 71 ? 9.444 -0.889 -10.544 1.00 94.12 71 THR A C 1
ATOM 575 O O . THR A 1 71 ? 9.337 -2.084 -10.268 1.00 94.12 71 THR A O 1
ATOM 578 N N . CYS A 1 72 ? 8.869 -0.381 -11.636 1.00 92.94 72 CYS A N 1
ATOM 579 C CA . CYS A 1 72 ? 8.171 -1.208 -12.620 1.00 92.94 72 CYS A CA 1
ATOM 580 C C . CYS A 1 72 ? 8.833 -1.088 -13.994 1.00 92.94 72 CYS A C 1
ATOM 582 O O . CYS A 1 72 ? 8.934 0.011 -14.535 1.00 92.94 72 CYS A O 1
ATOM 584 N N . LYS A 1 73 ? 9.185 -2.222 -14.617 1.00 92.75 73 LYS A N 1
ATOM 585 C CA . LYS A 1 73 ? 9.776 -2.280 -15.972 1.00 92.75 73 LYS A CA 1
ATOM 586 C C . LYS A 1 73 ? 8.911 -1.599 -17.040 1.00 92.75 73 LYS A C 1
ATOM 588 O O . LYS A 1 73 ? 9.423 -1.166 -18.065 1.00 92.75 73 LYS A O 1
ATOM 593 N N . LYS A 1 74 ? 7.594 -1.531 -16.821 1.00 91.62 74 LYS A N 1
ATOM 594 C CA . LYS A 1 74 ? 6.622 -0.910 -17.736 1.00 91.62 74 LYS A CA 1
ATOM 595 C C . LYS A 1 74 ? 6.282 0.540 -17.388 1.00 91.62 74 LYS A C 1
ATOM 597 O O . LYS A 1 74 ? 5.667 1.214 -18.203 1.00 91.62 74 LYS A O 1
ATOM 602 N N . ARG A 1 75 ? 6.684 1.021 -16.208 1.00 88.56 75 ARG A N 1
ATOM 603 C CA . ARG A 1 75 ? 6.542 2.421 -15.780 1.00 88.56 75 ARG A CA 1
ATOM 604 C C . ARG A 1 75 ? 7.925 2.972 -15.425 1.00 88.56 75 ARG A C 1
ATOM 606 O O . ARG A 1 75 ? 8.203 3.200 -14.245 1.00 88.56 75 ARG A O 1
ATOM 613 N N . PRO A 1 76 ? 8.817 3.123 -16.422 1.00 79.56 76 PRO A N 1
ATOM 614 C CA . PRO A 1 76 ? 10.133 3.683 -16.166 1.00 79.56 76 PRO A CA 1
ATOM 615 C C . PRO A 1 76 ? 9.969 5.093 -15.581 1.00 79.56 76 PRO A C 1
ATOM 617 O O . PRO A 1 76 ? 9.066 5.826 -15.981 1.00 79.56 76 PRO A O 1
ATOM 620 N N . ASN A 1 77 ? 10.842 5.458 -14.640 1.00 86.81 77 ASN A N 1
ATOM 621 C CA . ASN A 1 77 ? 10.899 6.763 -13.955 1.00 86.81 77 ASN A CA 1
ATOM 622 C C . ASN A 1 77 ? 9.943 6.982 -12.772 1.00 86.81 77 ASN A C 1
ATOM 624 O O . ASN A 1 77 ? 9.955 8.068 -12.200 1.00 86.81 77 ASN A O 1
ATOM 628 N N . ILE A 1 78 ? 9.157 5.983 -12.359 1.00 90.19 78 ILE A N 1
ATOM 629 C CA . ILE A 1 78 ? 8.295 6.104 -11.172 1.00 90.19 78 ILE A CA 1
ATOM 630 C C . ILE A 1 78 ? 8.743 5.107 -10.103 1.00 90.19 78 ILE A C 1
ATOM 632 O O . ILE A 1 78 ? 8.672 3.890 -10.290 1.00 90.19 78 ILE A O 1
ATOM 636 N N . GLY A 1 79 ? 9.200 5.641 -8.967 1.00 93.19 79 GLY A N 1
ATOM 637 C CA . GLY A 1 79 ? 9.459 4.859 -7.762 1.00 93.19 79 GLY A CA 1
ATOM 638 C C . GLY A 1 79 ? 8.146 4.444 -7.107 1.00 93.19 79 GLY A C 1
ATOM 639 O O . GLY A 1 79 ? 7.220 5.244 -6.993 1.00 93.19 79 GLY A O 1
ATOM 640 N N . LEU A 1 80 ? 8.062 3.194 -6.668 1.00 93.50 80 LEU A N 1
ATOM 641 C CA . LEU A 1 80 ? 6.883 2.624 -6.029 1.00 93.50 80 LEU A CA 1
ATOM 642 C C . LEU A 1 80 ? 7.168 2.366 -4.550 1.00 93.50 80 LEU A C 1
ATOM 644 O O . LEU A 1 80 ? 8.281 2.001 -4.167 1.00 93.50 80 LEU A O 1
ATOM 648 N N . TYR A 1 81 ? 6.160 2.519 -3.697 1.00 91.81 81 TYR A N 1
ATOM 649 C CA . TYR A 1 81 ? 6.285 2.176 -2.283 1.00 91.81 81 TYR A CA 1
ATOM 650 C C . TYR A 1 81 ? 5.102 1.382 -1.737 1.00 91.81 81 TYR A C 1
ATOM 652 O O . TYR A 1 81 ? 3.983 1.408 -2.248 1.00 91.81 81 TYR A O 1
ATOM 660 N N . SER A 1 82 ? 5.363 0.647 -0.654 1.00 90.06 82 SER A N 1
ATOM 661 C CA . SER A 1 82 ? 4.328 -0.032 0.125 1.00 90.06 82 SER A CA 1
ATOM 662 C C . SER A 1 82 ? 3.685 0.941 1.101 1.00 90.06 82 SER A C 1
ATOM 664 O O . SER A 1 82 ? 4.405 1.650 1.805 1.00 90.06 82 SER A O 1
ATOM 666 N N . TYR A 1 83 ? 2.360 0.874 1.248 1.00 88.69 83 TYR A N 1
ATOM 667 C CA . TYR A 1 83 ? 1.574 1.632 2.233 1.00 88.69 83 TYR A CA 1
ATOM 668 C C . TYR A 1 83 ? 2.192 1.669 3.647 1.00 88.69 83 TYR A C 1
ATOM 670 O O . TYR A 1 83 ? 2.001 2.625 4.391 1.00 88.69 83 TYR A O 1
ATOM 678 N N . LYS A 1 84 ? 2.993 0.656 4.021 1.00 87.00 84 LYS A N 1
ATOM 679 C CA . LYS A 1 84 ? 3.767 0.613 5.274 1.00 87.00 84 LYS A CA 1
ATOM 680 C C . LYS A 1 84 ? 4.625 1.859 5.515 1.00 87.00 84 LYS A C 1
ATOM 682 O O . LYS A 1 84 ? 4.786 2.236 6.675 1.00 87.00 84 LYS A O 1
ATOM 687 N N . LEU A 1 85 ? 5.157 2.490 4.464 1.00 87.50 85 LEU A N 1
ATOM 688 C CA . LEU A 1 85 ? 5.985 3.692 4.596 1.00 87.50 85 LEU A CA 1
ATOM 689 C C . LEU A 1 85 ? 5.192 4.913 5.078 1.00 87.50 85 LEU A C 1
ATOM 691 O O . LEU A 1 85 ? 5.750 5.746 5.789 1.00 87.50 85 LEU A O 1
ATOM 695 N N . GLU A 1 86 ? 3.889 4.979 4.795 1.00 87.19 86 GLU A N 1
ATOM 696 C CA . GLU A 1 86 ? 3.023 6.111 5.162 1.00 87.19 86 GLU A CA 1
ATOM 697 C C . GLU A 1 86 ? 2.884 6.289 6.683 1.00 87.19 86 GLU A C 1
ATOM 699 O O . GLU A 1 86 ? 2.540 7.368 7.164 1.00 87.19 86 GLU A O 1
ATOM 704 N N . ARG A 1 87 ? 3.183 5.246 7.471 1.00 84.88 87 ARG A N 1
ATOM 705 C CA . ARG A 1 87 ? 3.193 5.322 8.939 1.00 84.88 87 ARG A CA 1
ATOM 706 C C . ARG A 1 87 ? 4.328 6.199 9.470 1.00 84.88 87 ARG A C 1
ATOM 708 O O . ARG A 1 87 ? 4.202 6.784 10.548 1.00 84.88 87 ARG A O 1
ATOM 715 N N . TYR A 1 88 ? 5.453 6.247 8.766 1.00 85.19 88 TYR A N 1
ATOM 716 C CA . TYR A 1 88 ? 6.652 6.915 9.247 1.00 85.19 88 TYR A CA 1
ATOM 717 C C . TYR A 1 88 ? 6.637 8.367 8.779 1.00 85.19 88 TYR A C 1
ATOM 719 O O . TYR A 1 88 ? 7.088 8.675 7.679 1.00 85.19 88 TYR A O 1
ATOM 727 N N . LYS A 1 89 ? 6.158 9.278 9.636 1.00 84.31 89 LYS A N 1
ATOM 728 C CA . LYS A 1 89 ? 6.151 10.728 9.355 1.00 84.31 89 LYS A CA 1
ATOM 729 C C . LYS A 1 89 ? 7.517 11.241 8.884 1.00 84.31 89 LYS A C 1
ATOM 731 O O . LYS A 1 89 ? 7.592 12.009 7.936 1.00 84.31 89 LYS A O 1
ATOM 736 N N . SER A 1 90 ? 8.604 10.745 9.481 1.00 84.12 90 SER A N 1
ATOM 737 C CA . SER A 1 90 ? 9.981 11.088 9.093 1.00 84.12 90 SER A CA 1
ATOM 738 C C . SER A 1 90 ? 10.361 10.665 7.669 1.00 84.12 90 SER A C 1
ATOM 740 O O . SER A 1 90 ? 11.332 11.172 7.118 1.00 84.12 90 SER A O 1
ATOM 742 N N . LYS A 1 91 ? 9.617 9.735 7.062 1.00 81.25 91 LYS A N 1
ATOM 743 C CA . LYS A 1 91 ? 9.848 9.235 5.705 1.00 81.25 91 LYS A CA 1
ATOM 744 C C . LYS A 1 91 ? 8.869 9.818 4.680 1.00 81.25 91 LYS A C 1
ATOM 746 O O . LYS A 1 91 ? 9.103 9.611 3.498 1.00 81.25 91 LYS A O 1
ATOM 751 N N . GLN A 1 92 ? 7.845 10.584 5.082 1.00 82.62 92 GLN A N 1
ATOM 752 C CA . GLN A 1 92 ? 6.847 11.146 4.153 1.00 82.62 92 GLN A CA 1
ATOM 753 C C . GLN A 1 92 ? 7.456 12.047 3.077 1.00 82.62 92 GLN A C 1
ATOM 755 O O . GLN A 1 92 ? 7.081 11.916 1.921 1.00 82.62 92 GLN A O 1
ATOM 760 N N . LYS A 1 93 ? 8.449 12.877 3.421 1.00 85.75 93 LYS A N 1
ATOM 761 C CA . LYS A 1 93 ? 9.160 13.718 2.442 1.00 85.75 93 LYS A CA 1
ATOM 762 C C . LYS A 1 93 ? 9.792 12.899 1.306 1.00 85.75 93 LYS A C 1
ATOM 764 O O . LYS A 1 93 ? 9.865 13.343 0.172 1.00 85.75 93 LYS A O 1
ATOM 769 N N . ARG A 1 94 ? 10.215 11.661 1.592 1.00 82.12 94 ARG A N 1
ATOM 770 C CA . ARG A 1 94 ? 10.784 10.753 0.580 1.00 82.12 94 ARG A CA 1
ATOM 771 C C . ARG A 1 94 ? 9.738 10.255 -0.417 1.00 82.12 94 ARG A C 1
ATOM 773 O O . ARG A 1 94 ? 10.105 9.812 -1.495 1.00 82.12 94 ARG A O 1
ATOM 780 N N . LEU A 1 95 ? 8.461 10.301 -0.042 1.00 87.69 95 LEU A N 1
ATOM 781 C CA . LEU A 1 95 ? 7.352 9.823 -0.860 1.00 87.69 95 LEU A CA 1
ATOM 782 C C . LEU A 1 95 ? 6.876 10.878 -1.868 1.00 87.69 95 LEU A C 1
ATOM 784 O O . LEU A 1 95 ? 6.085 10.532 -2.732 1.00 87.69 95 LEU A O 1
ATOM 788 N N . GLU A 1 96 ? 7.349 12.130 -1.790 1.00 87.31 96 GLU A N 1
ATOM 789 C CA . GLU A 1 96 ? 6.908 13.234 -2.664 1.00 87.31 96 GLU A CA 1
ATOM 790 C C . GLU A 1 96 ? 7.087 12.927 -4.162 1.00 87.31 96 GLU A C 1
ATOM 792 O O . GLU A 1 96 ? 6.264 13.346 -4.968 1.00 87.31 96 GLU A O 1
ATOM 797 N N . ASN A 1 97 ? 8.104 12.137 -4.524 1.00 87.50 97 ASN A N 1
ATOM 798 C CA . ASN A 1 97 ? 8.399 11.740 -5.910 1.00 87.50 97 ASN A CA 1
ATOM 799 C C . ASN A 1 97 ? 8.163 10.243 -6.173 1.00 87.50 97 ASN A C 1
ATOM 801 O O . ASN A 1 97 ? 8.724 9.669 -7.106 1.00 87.50 97 ASN A O 1
ATOM 805 N N . MET A 1 98 ? 7.391 9.583 -5.313 1.00 92.56 98 MET A N 1
ATOM 806 C CA . MET A 1 98 ? 7.076 8.166 -5.433 1.00 92.56 98 MET A CA 1
ATOM 807 C C . MET A 1 98 ? 5.568 7.970 -5.404 1.00 92.56 98 MET A C 1
ATOM 809 O O . MET A 1 98 ? 4.830 8.716 -4.766 1.00 92.56 98 MET A O 1
ATOM 813 N N . GLU A 1 99 ? 5.105 6.899 -6.024 1.00 92.44 99 GLU A N 1
ATOM 814 C CA . GLU A 1 99 ? 3.705 6.518 -5.966 1.00 92.44 99 GLU A CA 1
ATOM 815 C C . GLU A 1 99 ? 3.503 5.320 -5.048 1.00 92.44 99 GLU A C 1
ATOM 817 O O . GLU A 1 99 ? 4.312 4.386 -4.989 1.00 92.44 99 GLU A O 1
ATOM 822 N N . ARG A 1 100 ? 2.376 5.319 -4.334 1.00 91.75 100 ARG A N 1
ATOM 823 C CA . ARG A 1 100 ? 1.924 4.108 -3.659 1.00 91.75 100 ARG A CA 1
ATOM 824 C C . ARG A 1 100 ? 1.701 3.050 -4.733 1.00 91.75 100 ARG A C 1
ATOM 826 O O . ARG A 1 100 ? 1.109 3.340 -5.770 1.00 91.75 100 ARG A O 1
ATOM 833 N N . MET A 1 101 ? 2.158 1.827 -4.479 1.00 91.75 101 MET A N 1
ATOM 834 C CA . MET A 1 101 ? 1.880 0.697 -5.364 1.00 91.75 101 MET A CA 1
ATOM 835 C C . MET A 1 101 ? 0.380 0.662 -5.698 1.00 91.75 101 MET A C 1
ATOM 837 O O . MET A 1 101 ? -0.433 0.772 -4.777 1.00 91.75 101 MET A O 1
ATOM 841 N N . PRO A 1 102 ? -0.012 0.526 -6.972 1.00 89.31 102 PRO A N 1
ATOM 842 C CA . PRO A 1 102 ? -1.420 0.534 -7.326 1.00 89.31 102 PRO A CA 1
ATOM 843 C C . PRO A 1 102 ? -2.136 -0.697 -6.756 1.00 89.31 102 PRO A C 1
ATOM 845 O O . PRO A 1 102 ? -1.539 -1.762 -6.575 1.00 89.31 102 PRO A O 1
ATOM 848 N N . LEU A 1 103 ? -3.413 -0.529 -6.409 1.00 87.38 103 LEU A N 1
ATOM 849 C CA . LEU A 1 103 ? -4.279 -1.638 -5.993 1.00 87.38 103 LEU A CA 1
ATOM 850 C C . LEU A 1 103 ? -4.592 -2.561 -7.165 1.00 87.38 103 LEU A C 1
ATOM 852 O O . LEU A 1 103 ? -4.428 -3.773 -7.051 1.00 87.38 103 LEU A O 1
ATOM 856 N N . GLU A 1 104 ? -4.941 -1.946 -8.289 1.00 84.38 104 GLU A N 1
ATOM 857 C CA . GLU A 1 104 ? -5.228 -2.587 -9.563 1.00 84.38 104 GLU A CA 1
ATOM 858 C C . GLU A 1 104 ? -4.201 -2.113 -10.589 1.00 84.38 104 GLU A C 1
ATOM 860 O O . GLU A 1 104 ? -3.866 -0.931 -10.652 1.00 84.38 104 GLU A O 1
ATOM 865 N N . CYS A 1 105 ? -3.652 -3.034 -11.374 1.00 85.50 105 CYS A N 1
ATOM 866 C CA . CYS A 1 105 ? -2.636 -2.725 -12.370 1.00 85.50 105 CYS A CA 1
ATOM 867 C C . CYS A 1 105 ? -2.985 -3.450 -13.664 1.00 85.50 105 CYS A C 1
ATOM 869 O O . CYS A 1 105 ? -2.942 -4.670 -13.713 1.00 85.50 105 CYS A O 1
ATOM 871 N N . GLU A 1 106 ? -3.278 -2.714 -14.729 1.00 82.50 106 GLU A N 1
ATOM 872 C CA . GLU A 1 106 ? -3.599 -3.308 -16.037 1.00 82.50 106 GLU A CA 1
ATOM 873 C C . GLU A 1 106 ? -2.370 -3.930 -16.719 1.00 82.50 106 GLU A C 1
ATOM 875 O O . GLU A 1 106 ? -2.476 -4.805 -17.570 1.00 82.50 106 GLU A O 1
ATOM 880 N N . LEU A 1 107 ? -1.170 -3.501 -16.317 1.00 79.94 107 LEU A N 1
ATOM 881 C CA . LEU A 1 107 ? 0.116 -4.006 -16.819 1.00 79.94 107 LEU A CA 1
ATOM 882 C C . LEU A 1 107 ? 0.572 -5.278 -16.086 1.00 79.94 107 LEU A C 1
ATOM 884 O O . LEU A 1 107 ? 1.718 -5.722 -16.222 1.00 79.94 107 LEU A O 1
ATOM 888 N N . TYR A 1 108 ? -0.305 -5.816 -15.248 1.00 75.06 108 TYR A N 1
ATOM 889 C CA . TYR A 1 108 ? -0.103 -7.018 -14.475 1.00 75.06 108 TYR A CA 1
ATOM 890 C C . TYR A 1 108 ? -0.168 -8.258 -15.368 1.00 75.06 108 TYR A C 1
ATOM 892 O O . TYR A 1 108 ? -1.110 -8.444 -16.130 1.00 75.06 108 TYR A O 1
ATOM 900 N N . LYS A 1 109 ? 0.836 -9.129 -15.251 1.00 64.69 109 LYS A N 1
ATOM 901 C CA . LYS A 1 109 ? 0.800 -10.483 -15.802 1.00 64.69 109 LYS A CA 1
ATOM 902 C C . LYS A 1 109 ? 0.732 -11.464 -14.636 1.00 64.69 109 LYS A C 1
ATOM 904 O O . LYS A 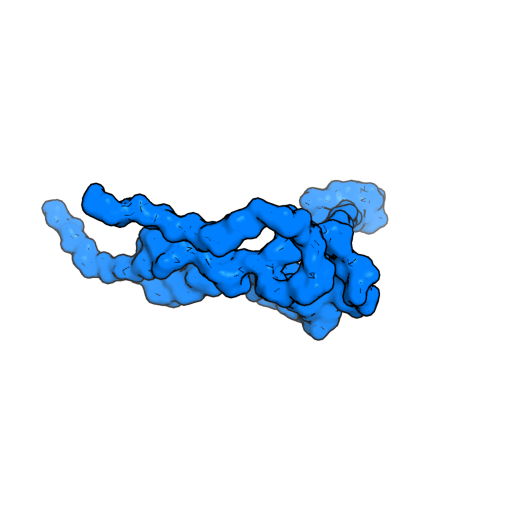1 109 ? 1.763 -11.967 -14.212 1.00 64.69 109 LYS A O 1
ATOM 909 N N . ALA A 1 110 ? -0.452 -11.683 -14.070 1.00 60.03 110 ALA A N 1
ATOM 910 C CA . ALA A 1 110 ? -0.693 -12.995 -13.483 1.00 60.03 110 ALA A CA 1
ATOM 911 C C . ALA A 1 110 ? -0.950 -13.954 -14.632 1.00 60.03 110 ALA A C 1
ATOM 913 O O . ALA A 1 110 ? -1.704 -13.626 -15.550 1.00 60.03 110 ALA A O 1
ATOM 914 N N . GLU A 1 111 ? -0.356 -15.137 -14.564 1.00 50.53 111 GLU A N 1
ATOM 915 C CA . GLU A 1 111 ? -0.870 -16.278 -15.304 1.00 50.53 111 GLU A CA 1
ATOM 916 C C . GLU A 1 111 ? -2.392 -16.353 -15.098 1.00 50.53 111 GLU A C 1
ATOM 918 O O . GLU A 1 111 ? -2.895 -16.220 -13.976 1.00 50.53 111 GLU A O 1
ATOM 923 N N . GLN A 1 112 ? -3.135 -16.474 -16.200 1.00 46.31 112 GLN A N 1
ATOM 924 C CA . GLN A 1 112 ? -4.584 -16.617 -16.155 1.00 46.31 112 GLN A CA 1
ATOM 925 C C . GLN A 1 112 ? -4.910 -17.905 -15.394 1.00 46.31 112 GLN A C 1
ATOM 927 O O . GLN A 1 112 ? -4.704 -18.994 -15.920 1.00 46.31 112 GLN A O 1
ATOM 932 N N . GLY A 1 113 ? -5.356 -17.791 -14.143 1.00 48.66 113 GLY A N 1
ATOM 933 C CA . GLY A 1 113 ? -5.661 -18.967 -13.324 1.00 48.66 113 GLY A CA 1
ATOM 934 C C . GLY A 1 113 ? -5.609 -18.784 -11.811 1.00 48.66 113 GLY A C 1
ATOM 935 O O . GLY A 1 113 ? -6.019 -19.693 -11.095 1.00 48.66 113 GLY A O 1
ATOM 936 N N . HIS A 1 114 ? -5.161 -17.642 -11.286 1.00 48.97 114 HIS A N 1
ATOM 937 C CA . HIS A 1 114 ? -5.361 -17.373 -9.863 1.00 48.97 114 HIS A CA 1
ATOM 938 C C . HIS A 1 114 ? -6.808 -16.954 -9.613 1.00 48.97 114 HIS A C 1
ATOM 940 O O . HIS A 1 114 ? -7.211 -15.839 -9.934 1.00 48.97 114 HIS A O 1
ATOM 946 N N . ASP A 1 115 ? -7.576 -17.892 -9.066 1.00 48.75 115 ASP A N 1
ATOM 947 C CA . ASP A 1 115 ? -8.947 -17.697 -8.625 1.00 48.75 115 ASP A CA 1
ATOM 948 C C . ASP A 1 115 ? -8.985 -16.552 -7.601 1.00 48.75 115 ASP A C 1
ATOM 950 O O . ASP A 1 115 ? -8.493 -16.668 -6.475 1.00 48.75 115 ASP A O 1
ATOM 954 N N . PHE A 1 116 ? -9.512 -15.401 -8.019 1.00 58.22 116 PHE A N 1
ATOM 955 C CA . PHE A 1 116 ? -9.732 -14.243 -7.158 1.00 58.22 116 PHE A CA 1
ATOM 956 C C . PHE A 1 116 ? -11.013 -14.449 -6.353 1.00 58.22 116 PHE A C 1
ATOM 958 O O . PHE A 1 116 ? -11.907 -13.604 -6.373 1.00 58.22 116 PHE A O 1
ATOM 965 N N . SER A 1 117 ? -11.117 -15.554 -5.618 1.00 45.84 117 SER A N 1
ATOM 966 C CA . SER A 1 117 ? -12.027 -15.528 -4.488 1.00 45.84 117 SER A CA 1
ATOM 967 C C . SER A 1 117 ? -11.332 -14.685 -3.423 1.00 45.84 117 SER A C 1
ATOM 969 O O . SER A 1 117 ? -10.226 -15.043 -3.003 1.00 45.84 117 SER A O 1
ATOM 971 N N . PRO A 1 118 ? -11.919 -13.575 -2.935 1.00 44.44 118 PRO A N 1
ATOM 972 C CA . PRO A 1 118 ? -11.573 -13.162 -1.588 1.00 44.44 118 PRO A CA 1
ATOM 973 C C . PRO A 1 118 ? -11.724 -14.422 -0.732 1.00 44.44 118 PRO A C 1
ATOM 975 O O . PRO A 1 118 ? -12.728 -15.129 -0.852 1.00 44.44 118 PRO A O 1
ATOM 978 N N . GLU A 1 119 ? -10.719 -14.759 0.070 1.00 45.44 119 GLU A N 1
ATOM 979 C CA . GLU A 1 119 ? -10.910 -15.682 1.184 1.00 45.44 119 GLU A CA 1
ATOM 980 C C . GLU A 1 119 ? -11.900 -14.988 2.135 1.00 45.44 119 GLU A C 1
ATOM 982 O O . GLU A 1 119 ? -11.538 -14.377 3.140 1.00 45.44 119 GLU A O 1
ATOM 987 N N . VAL A 1 120 ? -13.181 -14.988 1.762 1.00 44.53 120 VAL A N 1
ATOM 988 C CA . VAL A 1 120 ? -14.267 -15.025 2.717 1.00 44.53 120 VAL A CA 1
ATOM 989 C C . VAL A 1 120 ? -14.063 -16.361 3.398 1.00 44.53 120 VAL A C 1
ATOM 991 O O . VAL A 1 120 ? -14.475 -17.402 2.889 1.00 44.53 120 VAL A O 1
ATOM 994 N N . ASP A 1 121 ? -13.339 -16.322 4.515 1.00 40.53 121 ASP A N 1
ATOM 995 C CA . ASP A 1 121 ? -13.422 -17.337 5.552 1.00 40.53 121 ASP A CA 1
ATOM 996 C C . ASP A 1 121 ? -14.913 -17.440 5.912 1.00 40.53 121 ASP A C 1
ATOM 998 O O . ASP A 1 121 ? -15.425 -16.728 6.778 1.00 40.53 121 ASP A O 1
ATOM 1002 N N . ASN A 1 122 ? -15.636 -18.262 5.151 1.00 40.72 122 ASN A N 1
ATOM 1003 C CA . ASN A 1 122 ? -17.007 -18.658 5.394 1.00 40.72 122 ASN A CA 1
ATOM 1004 C C . ASN A 1 122 ? -16.978 -19.480 6.676 1.00 40.72 122 ASN A C 1
ATOM 1006 O O . ASN A 1 122 ? -16.838 -20.700 6.652 1.00 40.72 122 ASN A O 1
ATOM 1010 N N . ILE A 1 123 ? -17.089 -18.798 7.808 1.00 44.84 123 ILE A N 1
ATOM 1011 C CA . ILE A 1 123 ? -17.487 -19.429 9.056 1.00 44.84 123 ILE A CA 1
ATOM 1012 C C . ILE A 1 123 ? -18.937 -19.015 9.280 1.00 44.84 123 ILE A C 1
ATOM 1014 O O . ILE A 1 123 ? -19.229 -18.026 9.950 1.00 44.84 123 ILE A O 1
ATOM 1018 N N . TYR A 1 124 ? -19.839 -19.748 8.627 1.00 42.84 124 TYR A N 1
ATOM 1019 C CA . TYR A 1 124 ? -21.241 -19.791 9.012 1.00 42.84 124 TYR A CA 1
ATOM 1020 C C . TYR A 1 124 ? -21.456 -20.981 9.953 1.00 42.84 124 TYR A C 1
ATOM 1022 O O . TYR A 1 124 ? -21.145 -22.115 9.587 1.00 42.84 124 TYR A O 1
ATOM 103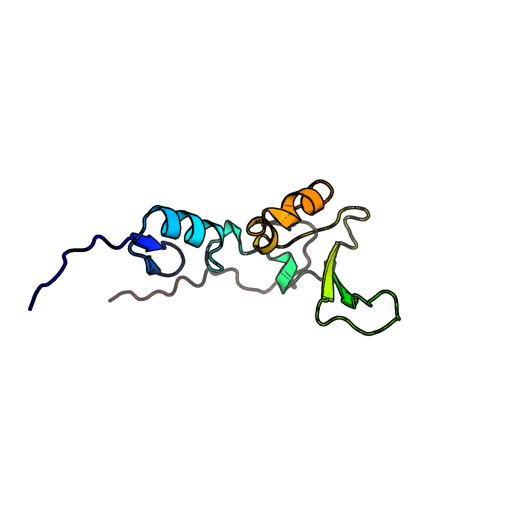0 N N . TYR A 1 125 ? -22.062 -20.639 11.096 1.00 43.62 125 TYR A N 1
ATOM 1031 C CA . TYR A 1 125 ? -22.555 -21.431 12.234 1.00 43.62 125 TYR A CA 1
ATOM 1032 C C . TYR A 1 125 ? -21.523 -21.916 13.256 1.00 43.62 125 TYR A C 1
ATOM 1034 O O . TYR A 1 125 ? -20.818 -22.915 13.009 1.00 43.62 125 TYR A O 1
#